Protein AF-A0A4Q3IA52-F1 (afdb_monomer)

Radius of gyration: 21.07 Å; Cα contacts (8 Å, |Δi|>4): 60; chains: 1; bounding box: 41×25×57 Å

Secondary structure (DSSP, 8-state):
--SBTHHHHHHHTS-SS-B-S---HHHHHHHH-HHHHHHHHHHHS-SSSS-SSS--TT---SGGG-

Foldseek 3Di:
DQQPPQVVCVVVVVDRRHHRDDPDVLVVCCVVPVPVSVVVVCVVPNPFPDDPVDDDPPGDYPVNVD

pLDDT: mean 95.18, std 9.37, range [46.66, 98.69]

Sequence (66 aa):
LLHRGYTGMINSGDGDKGTAACPYNFYAKWINDPEGTREMVEAMTRTTVGTDECPIDGIPNKSAHR

Solvent-accessible surface area (backbone atoms only — not comparable to full-atom values): 4086 Å² total; per-residue (Å²): 123,57,49,43,61,23,69,60,28,45,77,69,72,73,44,77,62,38,43,53,76,83,88,53,63,67,60,56,39,40,76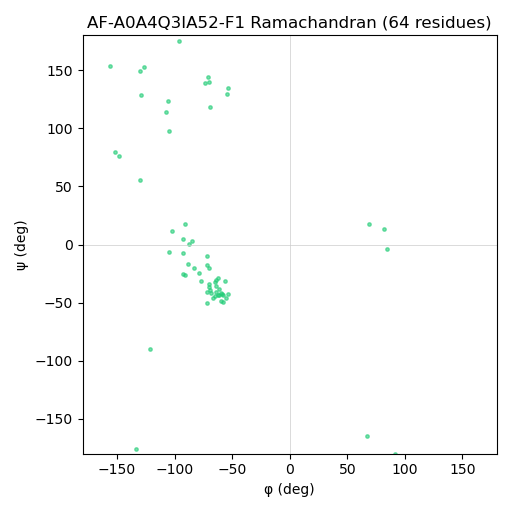,76,36,49,65,65,42,49,52,55,50,25,74,75,70,50,92,42,94,34,45,73,94,64,75,50,94,96,49,58,24,75,68,78,74,109

Structure (mmCIF, N/CA/C/O backbone):
data_AF-A0A4Q3IA52-F1
#
_entry.id   AF-A0A4Q3IA52-F1
#
loop_
_atom_site.group_PDB
_atom_site.id
_atom_site.type_symbol
_atom_site.label_atom_id
_atom_site.label_alt_id
_atom_site.label_comp_id
_atom_site.label_asym_id
_atom_site.label_entity_id
_atom_site.label_seq_id
_atom_site.pdbx_PDB_ins_code
_atom_site.Cartn_x
_atom_site.Cartn_y
_atom_site.Cartn_z
_atom_site.occupancy
_atom_site.B_iso_or_equiv
_atom_site.auth_seq_id
_atom_site.auth_comp_id
_atom_site.auth_asym_id
_atom_site.auth_atom_id
_atom_site.pdbx_PDB_model_num
ATOM 1 N N . LEU A 1 1 ? -14.495 -4.434 8.876 1.00 89.75 1 LEU A N 1
ATOM 2 C CA . LEU A 1 1 ? -13.085 -3.974 8.825 1.00 89.75 1 LEU A CA 1
ATOM 3 C C . LEU A 1 1 ? -12.791 -2.782 9.744 1.00 89.75 1 LEU A C 1
ATOM 5 O O . LEU A 1 1 ? -11.750 -2.799 10.380 1.00 89.75 1 LEU A O 1
ATOM 9 N N . LEU A 1 2 ? -13.665 -1.770 9.827 1.00 98.19 2 LEU A N 1
ATOM 10 C CA . LEU A 1 2 ? -13.394 -0.519 10.567 1.00 98.19 2 LEU A CA 1
ATOM 11 C C . LEU A 1 2 ? -13.871 -0.498 12.033 1.00 98.19 2 LEU A C 1
ATOM 13 O O . LEU A 1 2 ? -13.752 0.514 12.704 1.00 98.19 2 LEU A O 1
ATOM 17 N N . HIS A 1 3 ? -14.390 -1.618 12.528 1.00 98.31 3 HIS A N 1
ATOM 18 C CA . HIS A 1 3 ? -14.779 -1.803 13.927 1.00 98.31 3 HIS A CA 1
ATOM 19 C C . HIS A 1 3 ? -14.146 -3.113 14.416 1.00 98.31 3 HIS A C 1
ATOM 21 O O . HIS A 1 3 ? -14.839 -4.065 14.740 1.00 98.31 3 HIS A O 1
ATOM 27 N N . ARG A 1 4 ? -12.825 -3.291 14.310 1.00 98.56 4 ARG A N 1
ATOM 28 C CA . ARG A 1 4 ? -12.203 -4.572 14.712 1.00 98.56 4 ARG A CA 1
ATOM 29 C C . ARG A 1 4 ? -12.173 -4.688 16.232 1.00 98.56 4 ARG A C 1
ATOM 31 O O . ARG A 1 4 ? -11.866 -3.712 16.903 1.00 98.56 4 ARG A O 1
ATOM 38 N N . GLY A 1 5 ? -12.464 -5.877 16.755 1.00 98.19 5 GLY A N 1
ATOM 39 C CA . GLY A 1 5 ? -12.332 -6.173 18.184 1.00 98.19 5 GLY A CA 1
ATOM 40 C C . GLY A 1 5 ? -13.333 -5.467 19.105 1.00 98.19 5 GLY A C 1
ATOM 41 O O . GLY A 1 5 ? -13.075 -5.421 20.302 1.00 98.19 5 GLY A O 1
ATOM 42 N N . TYR A 1 6 ? -14.457 -4.941 18.592 1.00 98.38 6 TYR A N 1
ATOM 43 C CA . TYR A 1 6 ? -15.416 -4.170 19.402 1.00 98.38 6 TYR A CA 1
ATOM 44 C C . TYR A 1 6 ? -15.880 -4.924 20.659 1.00 98.38 6 TYR A C 1
ATOM 46 O O . TYR A 1 6 ? -15.886 -4.339 21.732 1.00 98.38 6 TYR A O 1
ATOM 54 N N . THR A 1 7 ? -16.176 -6.228 20.576 1.00 98.44 7 THR A N 1
ATOM 55 C CA . THR A 1 7 ? -16.591 -7.019 21.750 1.00 98.44 7 THR A CA 1
ATOM 56 C C . THR A 1 7 ? -15.510 -7.068 22.829 1.00 98.44 7 THR A C 1
ATOM 58 O O . THR A 1 7 ? -15.809 -6.911 24.007 1.00 98.44 7 THR A O 1
ATOM 61 N N . GLY A 1 8 ? -14.250 -7.273 22.434 1.00 98.31 8 GLY A N 1
ATOM 62 C CA . GLY A 1 8 ? -13.127 -7.300 23.369 1.00 98.31 8 GLY A CA 1
ATOM 63 C C . GLY A 1 8 ? -12.912 -5.939 24.023 1.00 98.31 8 GLY A C 1
ATOM 64 O O . GLY A 1 8 ? -12.782 -5.868 25.235 1.00 98.31 8 GLY A O 1
ATOM 65 N N . MET A 1 9 ? -12.965 -4.859 23.241 1.00 98.19 9 MET A N 1
ATOM 66 C CA . MET A 1 9 ? -12.817 -3.495 23.760 1.00 98.19 9 MET A CA 1
ATOM 67 C C . MET A 1 9 ? -13.946 -3.110 24.723 1.00 98.19 9 MET A C 1
ATOM 69 O O . MET A 1 9 ? -13.662 -2.561 25.783 1.00 98.19 9 MET A O 1
ATOM 73 N N . ILE A 1 10 ? -15.198 -3.481 24.423 1.00 98.56 10 ILE A N 1
ATOM 74 C CA . ILE A 1 10 ? -16.332 -3.292 25.343 1.00 98.56 10 ILE A CA 1
ATOM 75 C C . ILE A 1 10 ? -16.065 -4.016 26.665 1.00 98.56 10 ILE A C 1
ATOM 77 O O . ILE A 1 10 ? -16.178 -3.418 27.732 1.00 98.56 10 ILE A O 1
ATOM 81 N N . ASN A 1 11 ? -15.669 -5.288 26.596 1.00 98.50 11 ASN A N 1
ATOM 82 C CA . ASN A 1 11 ? -15.438 -6.112 27.782 1.00 98.50 11 ASN A CA 1
ATOM 83 C C . ASN A 1 11 ? -14.193 -5.690 28.583 1.00 98.50 11 ASN A C 1
ATOM 85 O O . ASN A 1 11 ? -14.104 -6.011 29.765 1.00 98.50 11 ASN A O 1
ATOM 89 N N . SER A 1 12 ? -13.262 -4.968 27.957 1.00 98.12 12 SER A N 1
ATOM 90 C CA . SER A 1 12 ? -12.067 -4.404 28.595 1.00 98.12 12 SER A CA 1
ATOM 91 C C . SER A 1 12 ? -12.255 -2.970 29.109 1.00 98.12 12 SER A C 1
ATOM 93 O O . SER A 1 12 ? -11.370 -2.460 29.787 1.00 98.12 12 SER A O 1
ATOM 95 N N . GLY A 1 13 ? -13.384 -2.311 28.819 1.00 97.88 13 GLY A N 1
ATOM 96 C CA . GLY A 1 13 ? -13.620 -0.910 29.196 1.00 97.88 13 GLY A CA 1
ATOM 97 C C . GLY A 1 13 ? -12.996 0.133 28.255 1.00 97.88 13 GLY A C 1
ATOM 98 O O . GLY A 1 13 ? -12.995 1.316 28.584 1.00 97.88 13 GLY A O 1
ATOM 99 N N . ASP A 1 14 ? -12.536 -0.272 27.067 1.00 97.00 14 ASP A N 1
ATOM 100 C CA . ASP A 1 14 ? -11.850 0.573 26.072 1.00 97.00 14 ASP A CA 1
ATOM 101 C C . ASP A 1 14 ? -12.813 1.229 25.051 1.00 97.00 14 ASP A C 1
ATOM 103 O O . ASP A 1 14 ? -12.408 1.675 23.974 1.00 97.00 14 ASP A O 1
ATOM 107 N N . GLY A 1 15 ? -14.111 1.287 25.367 1.00 96.94 15 GLY A N 1
ATOM 108 C CA . GLY A 1 15 ? -15.156 1.882 24.523 1.00 96.94 15 GLY A CA 1
ATOM 109 C C . GLY A 1 15 ? -15.846 0.909 23.554 1.00 96.94 15 GLY A C 1
ATOM 110 O O . GLY A 1 15 ? -15.560 -0.286 23.515 1.00 96.94 15 GLY A O 1
ATOM 111 N N . ASP A 1 16 ? -16.802 1.425 22.769 1.00 97.88 16 ASP A N 1
ATOM 112 C CA . ASP A 1 16 ? -17.777 0.624 22.005 1.00 97.88 16 ASP A CA 1
ATOM 113 C C . ASP A 1 16 ? -17.520 0.547 20.488 1.00 97.88 16 ASP A C 1
ATOM 115 O O . ASP A 1 16 ? -18.203 -0.191 19.776 1.00 97.88 16 ASP A O 1
ATOM 119 N N . LYS A 1 17 ? -16.546 1.302 19.963 1.00 98.38 17 LYS A N 1
ATOM 120 C CA . LYS A 1 17 ? -16.328 1.433 18.509 1.00 98.38 17 LYS A CA 1
ATOM 121 C C . LYS A 1 17 ? -15.405 0.377 17.905 1.00 98.38 17 LYS A C 1
ATOM 123 O O . LYS A 1 17 ? -15.405 0.190 16.689 1.00 98.38 17 LYS A O 1
ATOM 128 N N . GLY A 1 18 ? -14.614 -0.333 18.705 1.00 98.06 18 GLY A N 1
ATOM 129 C CA . GLY A 1 18 ? -13.526 -1.143 18.154 1.00 98.06 18 GLY A CA 1
ATOM 130 C C . GLY A 1 18 ? -12.421 -0.277 17.520 1.00 98.06 18 GLY A C 1
ATOM 131 O O . GLY A 1 18 ? -12.360 0.934 17.714 1.00 98.06 18 GLY A O 1
ATOM 132 N N . THR A 1 19 ? -11.542 -0.894 16.726 1.00 98.12 19 THR A N 1
ATOM 133 C CA . THR A 1 19 ? -10.431 -0.205 16.045 1.00 98.12 19 THR A CA 1
ATOM 134 C C . THR A 1 19 ? -10.688 -0.021 14.547 1.00 98.12 19 THR A C 1
ATOM 136 O O . THR A 1 19 ? -10.843 -1.005 13.812 1.00 98.12 19 THR A O 1
ATOM 139 N N . ALA A 1 20 ? -10.635 1.235 14.090 1.00 98.31 20 ALA A N 1
ATOM 140 C CA . ALA A 1 20 ? -10.750 1.610 12.677 1.00 98.31 20 ALA A CA 1
ATOM 141 C C . ALA A 1 20 ? -9.404 1.733 11.946 1.00 98.31 20 ALA A C 1
ATOM 143 O O . ALA A 1 20 ? -9.359 1.554 10.730 1.00 98.31 20 ALA A O 1
ATOM 144 N N . ALA A 1 21 ? -8.310 2.008 12.668 1.00 97.94 21 ALA A N 1
ATOM 145 C CA . ALA A 1 21 ? -6.982 2.187 12.079 1.00 97.94 21 ALA A CA 1
ATOM 146 C C . ALA A 1 21 ? -6.599 0.984 11.201 1.00 97.94 21 ALA A C 1
ATOM 148 O O . ALA A 1 21 ? -6.799 -0.165 11.606 1.00 97.94 21 ALA A O 1
ATOM 149 N N . CYS A 1 22 ? -6.065 1.226 10.002 1.00 98.19 22 CYS A N 1
ATOM 150 C CA . CYS A 1 22 ? -5.621 0.152 9.117 1.00 98.19 22 CYS A CA 1
ATOM 151 C C . CYS A 1 22 ? -4.376 -0.520 9.721 1.00 98.19 22 CYS A C 1
ATOM 153 O O . CYS A 1 22 ? -3.357 0.147 9.879 1.00 98.19 22 CYS A O 1
ATOM 155 N N . PRO A 1 23 ? -4.418 -1.823 10.053 1.00 98.06 23 PRO A N 1
ATOM 156 C CA . PRO A 1 23 ? -3.289 -2.507 10.684 1.00 98.06 23 PRO A CA 1
ATOM 157 C C . PRO A 1 23 ? -2.262 -3.021 9.660 1.00 98.06 23 PRO A C 1
ATOM 159 O O . PRO A 1 23 ? -1.326 -3.730 10.017 1.00 98.06 23 PRO A O 1
ATOM 162 N N . TYR A 1 24 ? -2.476 -2.750 8.373 1.00 98.19 24 TYR A N 1
ATOM 163 C CA . TYR A 1 24 ? -1.738 -3.367 7.283 1.00 98.19 24 TYR A CA 1
ATOM 164 C C . TYR A 1 24 ? -0.732 -2.374 6.699 1.00 98.19 24 TYR A C 1
ATOM 166 O O . TYR A 1 24 ? -1.067 -1.553 5.843 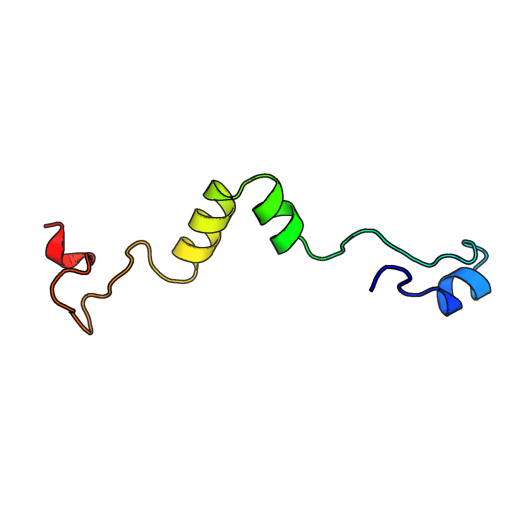1.00 98.19 24 TYR A O 1
ATOM 174 N N . ASN A 1 25 ? 0.521 -2.488 7.140 1.00 97.94 25 ASN A N 1
ATOM 175 C CA . ASN A 1 25 ? 1.593 -1.557 6.776 1.00 97.94 25 ASN A CA 1
ATOM 176 C C . ASN A 1 25 ? 1.817 -1.427 5.267 1.00 97.94 25 ASN A C 1
ATOM 178 O O . ASN A 1 25 ? 2.181 -0.349 4.814 1.00 97.94 25 ASN A O 1
ATOM 182 N N . PHE A 1 26 ? 1.579 -2.486 4.486 1.00 98.44 26 PHE A N 1
ATOM 183 C CA . PHE A 1 26 ? 1.696 -2.425 3.028 1.00 98.44 26 PHE A CA 1
ATOM 184 C C . PHE A 1 26 ? 0.827 -1.311 2.425 1.00 98.44 26 PHE A C 1
ATOM 186 O O . PHE A 1 26 ? 1.328 -0.517 1.640 1.00 98.44 26 PHE A O 1
ATOM 193 N N . TYR A 1 27 ? -0.437 -1.185 2.844 1.00 98.38 27 TYR A N 1
ATOM 194 C CA . TYR A 1 27 ? -1.326 -0.145 2.316 1.00 98.38 27 TYR A CA 1
ATOM 195 C C . TYR A 1 27 ? -0.919 1.248 2.792 1.00 98.38 27 TYR A C 1
ATOM 197 O O . TYR A 1 27 ? -0.989 2.199 2.023 1.00 98.38 27 TYR A O 1
ATOM 205 N N . ALA A 1 28 ? -0.453 1.374 4.037 1.00 98.25 28 ALA A N 1
ATOM 206 C CA . ALA A 1 28 ? 0.072 2.642 4.531 1.00 98.25 28 ALA A CA 1
ATOM 207 C C . ALA A 1 28 ? 1.311 3.083 3.735 1.00 98.25 28 ALA A C 1
ATOM 209 O O . ALA A 1 28 ? 1.407 4.249 3.363 1.00 98.25 28 ALA A O 1
ATOM 210 N N . LYS A 1 29 ? 2.233 2.161 3.435 1.00 98.44 29 LYS A N 1
ATOM 211 C CA . LYS A 1 29 ? 3.406 2.445 2.603 1.00 98.44 29 LYS A CA 1
ATOM 212 C C . LYS A 1 29 ? 3.011 2.766 1.168 1.00 98.44 29 LYS A C 1
ATOM 214 O O . LYS A 1 29 ? 3.443 3.785 0.666 1.00 98.44 29 LYS A O 1
ATOM 219 N N . TRP A 1 30 ? 2.121 1.991 0.554 1.00 98.56 30 TRP A N 1
ATOM 220 C CA . TRP A 1 30 ? 1.679 2.249 -0.816 1.00 98.56 30 TRP A CA 1
ATOM 221 C C . TRP A 1 30 ? 1.042 3.636 -0.980 1.00 98.56 30 TRP A C 1
ATOM 223 O O . TRP A 1 30 ? 1.341 4.339 -1.940 1.00 98.56 30 TRP A O 1
ATOM 233 N N . ILE A 1 31 ? 0.197 4.047 -0.029 1.00 98.44 31 ILE A N 1
ATOM 234 C CA . ILE A 1 31 ? -0.474 5.353 -0.069 1.00 98.44 31 ILE A CA 1
ATOM 235 C C . ILE A 1 31 ? 0.520 6.508 0.121 1.00 98.44 31 ILE A C 1
ATOM 237 O O . ILE A 1 31 ? 0.394 7.525 -0.554 1.00 98.44 31 ILE A O 1
ATOM 241 N N . ASN A 1 32 ? 1.478 6.375 1.046 1.00 98.62 32 ASN A N 1
ATOM 242 C CA . ASN A 1 32 ? 2.384 7.473 1.409 1.00 98.62 32 ASN A CA 1
ATOM 243 C C . ASN A 1 32 ? 3.685 7.507 0.589 1.00 98.62 32 ASN A C 1
ATOM 245 O O . ASN A 1 32 ? 4.283 8.567 0.448 1.00 98.62 32 ASN A O 1
ATOM 249 N N . ASP A 1 33 ? 4.128 6.359 0.082 1.00 98.69 33 ASP A N 1
ATOM 250 C CA . ASP A 1 33 ? 5.367 6.160 -0.670 1.00 98.69 33 ASP A CA 1
ATOM 251 C C . ASP A 1 33 ? 5.190 5.027 -1.706 1.00 98.69 33 ASP A C 1
ATOM 253 O O . ASP A 1 33 ? 5.613 3.878 -1.502 1.00 98.69 33 ASP A O 1
ATOM 257 N N . PRO A 1 34 ? 4.498 5.312 -2.823 1.00 98.56 34 PRO A N 1
ATOM 258 C CA . PRO A 1 34 ? 4.254 4.317 -3.860 1.00 98.56 34 PRO A CA 1
ATOM 259 C C . PRO A 1 34 ? 5.546 3.847 -4.540 1.00 98.56 34 PRO A C 1
ATOM 261 O O . PRO A 1 34 ? 5.635 2.676 -4.906 1.00 98.56 34 PRO A O 1
ATOM 264 N N . GLU A 1 35 ? 6.547 4.721 -4.666 1.00 98.62 35 GLU A N 1
ATOM 265 C CA . GLU A 1 35 ? 7.827 4.412 -5.308 1.00 98.62 35 GLU A CA 1
ATOM 266 C C . GLU A 1 35 ? 8.677 3.475 -4.451 1.00 98.62 35 GLU A C 1
ATOM 268 O O . GLU A 1 35 ? 9.037 2.391 -4.910 1.00 98.62 35 GLU A O 1
ATOM 273 N N . GLY A 1 36 ? 8.868 3.786 -3.166 1.00 98.38 36 GLY A N 1
ATOM 274 C CA . GLY A 1 36 ? 9.527 2.860 -2.245 1.00 98.38 36 GLY A CA 1
ATOM 275 C C . GLY A 1 36 ? 8.748 1.550 -2.083 1.00 98.38 36 GLY A C 1
ATOM 276 O O . GLY A 1 36 ? 9.329 0.481 -1.885 1.00 98.38 36 GLY A O 1
ATOM 277 N N . THR A 1 37 ? 7.419 1.582 -2.234 1.00 98.62 37 THR A N 1
ATOM 278 C CA . THR A 1 37 ? 6.612 0.353 -2.249 1.00 98.62 37 THR A CA 1
ATOM 279 C C . THR A 1 37 ? 6.841 -0.490 -3.498 1.00 98.62 37 THR A C 1
ATOM 281 O O . THR A 1 37 ? 6.942 -1.714 -3.377 1.00 98.62 37 THR A O 1
ATOM 284 N N . ARG A 1 38 ? 6.986 0.134 -4.672 1.00 98.69 38 ARG A N 1
ATOM 285 C CA . ARG A 1 38 ? 7.398 -0.550 -5.903 1.00 98.69 38 ARG A CA 1
ATOM 286 C C . ARG A 1 38 ? 8.775 -1.189 -5.730 1.00 98.69 38 ARG A C 1
ATOM 288 O O . ARG A 1 38 ? 8.898 -2.384 -5.975 1.00 98.69 38 ARG A O 1
ATOM 295 N N . GLU A 1 39 ? 9.754 -0.452 -5.209 1.00 98.56 39 GLU A N 1
ATOM 296 C CA . GLU A 1 39 ? 11.110 -0.962 -4.956 1.00 98.56 39 GLU A CA 1
ATOM 297 C C . GLU A 1 39 ? 11.121 -2.1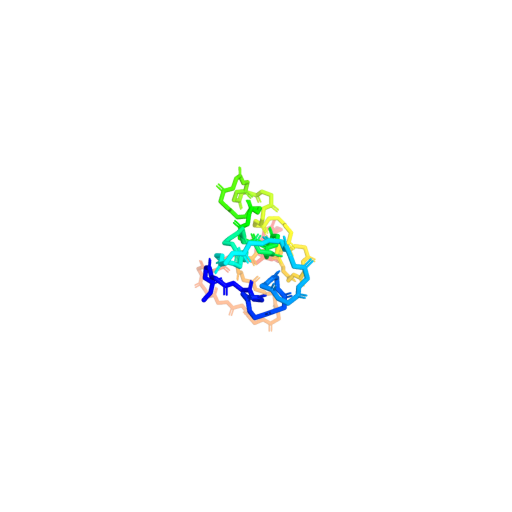76 -4.012 1.00 98.56 39 GLU A C 1
ATOM 299 O O . GLU A 1 39 ? 11.785 -3.175 -4.291 1.00 98.56 39 GLU A O 1
ATOM 304 N N . MET A 1 40 ? 10.342 -2.151 -2.921 1.00 98.38 40 MET A N 1
ATOM 305 C CA . MET A 1 40 ? 10.218 -3.305 -2.016 1.00 98.38 40 MET A CA 1
ATOM 306 C C . MET A 1 40 ? 9.671 -4.549 -2.732 1.00 98.38 40 MET A C 1
ATOM 308 O O . MET A 1 40 ? 10.146 -5.659 -2.490 1.00 98.38 40 MET A O 1
ATOM 312 N N . VAL A 1 41 ? 8.665 -4.382 -3.596 1.00 98.50 41 VAL A N 1
ATOM 313 C CA . VAL A 1 41 ? 8.071 -5.502 -4.342 1.00 98.50 41 VAL A CA 1
ATOM 314 C C . VAL A 1 41 ? 9.032 -6.006 -5.420 1.00 98.50 41 VAL A C 1
ATOM 316 O O . VAL A 1 41 ? 9.179 -7.219 -5.578 1.00 98.50 41 VAL A O 1
ATOM 319 N N . GLU A 1 42 ? 9.730 -5.115 -6.124 1.00 98.38 42 GLU A N 1
ATOM 320 C CA . GLU A 1 42 ? 10.762 -5.479 -7.103 1.00 98.38 42 GLU A CA 1
ATOM 321 C C . GLU A 1 42 ? 11.925 -6.238 -6.450 1.00 98.38 42 GLU A C 1
ATOM 323 O O . GLU A 1 42 ? 12.391 -7.235 -7.003 1.00 98.38 42 GLU A O 1
ATOM 328 N N . ALA A 1 43 ? 12.334 -5.856 -5.235 1.00 98.00 43 ALA A N 1
ATOM 329 C CA . ALA A 1 43 ? 13.359 -6.564 -4.465 1.00 98.00 43 ALA A CA 1
ATOM 330 C C . ALA A 1 43 ? 12.943 -7.994 -4.065 1.00 98.00 43 ALA A C 1
ATOM 332 O O . ALA A 1 43 ? 13.796 -8.873 -3.948 1.00 98.00 43 ALA A O 1
ATOM 333 N N . MET A 1 44 ? 11.644 -8.244 -3.869 1.00 98.00 44 MET A N 1
ATOM 334 C CA . MET A 1 44 ? 11.105 -9.587 -3.606 1.00 98.00 44 MET A CA 1
ATOM 335 C C . MET A 1 44 ? 10.879 -10.408 -4.879 1.00 98.00 44 MET A C 1
ATOM 337 O O . MET A 1 44 ? 10.735 -11.627 -4.803 1.00 98.00 44 MET A O 1
ATOM 341 N N . THR A 1 45 ? 10.780 -9.747 -6.033 1.00 97.31 45 THR A N 1
ATOM 342 C CA . THR A 1 45 ? 10.380 -10.372 -7.295 1.00 97.31 45 THR A CA 1
ATOM 343 C C . THR A 1 45 ? 11.466 -10.201 -8.352 1.00 97.31 45 THR A C 1
ATOM 345 O O . THR A 1 45 ? 12.334 -11.059 -8.494 1.00 97.31 45 THR A O 1
ATOM 348 N N . ARG A 1 46 ? 11.417 -9.113 -9.120 1.00 96.88 46 ARG A N 1
ATOM 349 C CA . ARG A 1 46 ? 12.394 -8.748 -10.146 1.00 96.88 46 ARG A CA 1
ATOM 350 C C . ARG A 1 46 ? 12.360 -7.242 -10.394 1.00 96.88 46 ARG A C 1
ATOM 352 O O . ARG A 1 46 ? 11.319 -6.615 -10.258 1.00 96.88 46 ARG A O 1
ATOM 359 N N . THR A 1 47 ? 13.487 -6.703 -10.848 1.00 96.31 47 THR A N 1
ATOM 360 C CA . THR A 1 47 ? 13.693 -5.274 -11.156 1.00 96.31 47 THR A CA 1
ATOM 361 C C . THR A 1 47 ? 13.290 -4.881 -12.581 1.00 96.31 47 THR A C 1
ATOM 363 O O . THR A 1 47 ? 13.502 -3.750 -12.999 1.00 96.31 47 THR A O 1
ATOM 366 N N . THR A 1 48 ? 12.805 -5.827 -13.386 1.00 96.44 48 THR A N 1
ATOM 367 C CA . THR A 1 48 ? 12.394 -5.601 -14.777 1.00 96.44 48 THR A CA 1
ATOM 368 C C . THR A 1 48 ? 11.011 -6.181 -15.003 1.00 96.44 48 THR A C 1
ATOM 370 O O . THR A 1 48 ? 10.643 -7.193 -14.410 1.00 96.44 48 THR A O 1
ATOM 373 N N . VAL A 1 49 ? 10.236 -5.583 -15.904 1.00 96.94 49 VAL A N 1
ATOM 374 C CA . VAL A 1 49 ? 8.888 -6.080 -16.215 1.00 96.94 49 VAL A CA 1
ATOM 375 C C . VAL A 1 49 ? 8.914 -7.482 -16.838 1.00 96.94 49 VAL A C 1
ATOM 377 O O . VAL A 1 49 ? 8.059 -8.302 -16.498 1.00 96.94 49 VAL A O 1
ATOM 380 N N . GLY A 1 50 ? 9.922 -7.799 -17.658 1.00 96.81 50 GLY A N 1
ATOM 381 C CA . GLY A 1 50 ? 10.175 -9.128 -18.220 1.00 96.81 50 GLY A CA 1
ATOM 382 C C . GLY A 1 50 ? 11.193 -9.959 -17.434 1.00 96.81 50 GLY A C 1
ATOM 383 O O . GLY A 1 50 ? 11.821 -9.481 -16.488 1.00 96.81 50 GLY A O 1
ATOM 384 N N . THR A 1 51 ? 11.365 -11.212 -17.858 1.00 96.06 51 THR A N 1
ATOM 385 C CA . THR A 1 51 ? 12.389 -12.153 -17.375 1.00 96.06 51 THR A CA 1
ATOM 386 C C . THR A 1 51 ? 13.181 -12.714 -18.557 1.00 96.06 51 THR A C 1
ATOM 388 O O . THR A 1 51 ? 12.668 -12.785 -19.674 1.00 96.06 51 THR A O 1
ATOM 391 N N . ASP A 1 52 ? 14.431 -13.101 -18.321 1.00 94.81 52 ASP A N 1
ATOM 392 C CA . ASP A 1 52 ? 15.309 -13.668 -19.351 1.00 94.81 52 ASP A CA 1
ATOM 393 C C . ASP A 1 52 ? 14.986 -15.147 -19.620 1.00 94.81 52 ASP A C 1
ATOM 395 O O . ASP A 1 52 ? 15.232 -15.653 -20.710 1.00 94.81 52 ASP A O 1
ATOM 399 N N . GLU A 1 53 ? 14.386 -15.836 -18.645 1.00 96.06 53 GLU A N 1
ATOM 400 C CA . GLU A 1 53 ? 14.018 -17.257 -18.746 1.00 96.06 53 GLU A CA 1
ATOM 401 C C . GLU A 1 53 ? 12.833 -17.503 -19.697 1.00 96.06 53 GLU A C 1
ATOM 403 O O . GLU A 1 53 ? 12.601 -18.628 -20.135 1.00 96.06 53 GLU A O 1
ATOM 408 N N . CYS A 1 54 ? 12.071 -16.453 -20.021 1.00 96.69 54 CYS A N 1
ATOM 409 C CA . CYS A 1 54 ? 10.924 -16.499 -20.924 1.00 96.69 54 CYS A CA 1
ATOM 410 C C . CYS A 1 54 ? 10.747 -15.125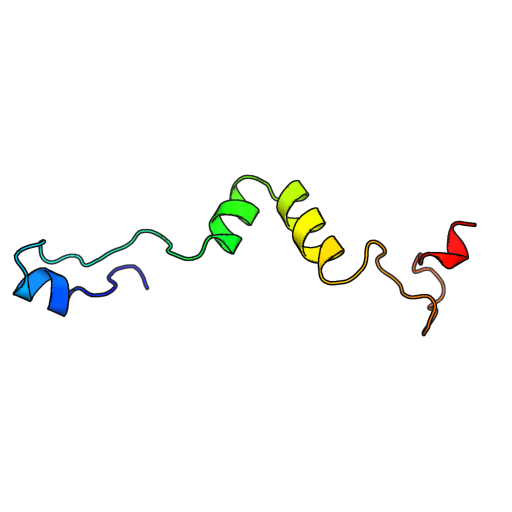 -21.607 1.00 96.69 54 CYS A C 1
ATOM 412 O O . CYS A 1 54 ? 9.941 -14.309 -21.148 1.00 96.69 54 CYS A O 1
ATOM 414 N N . PRO A 1 55 ? 11.543 -14.821 -22.652 1.00 95.81 55 PRO A N 1
ATOM 415 C CA . PRO A 1 55 ? 11.501 -13.526 -23.322 1.00 95.81 55 PRO A CA 1
ATOM 416 C C . PRO A 1 55 ? 10.212 -13.350 -24.135 1.00 95.81 55 PRO A C 1
ATOM 418 O O . PRO A 1 55 ? 9.708 -14.292 -24.745 1.00 95.81 5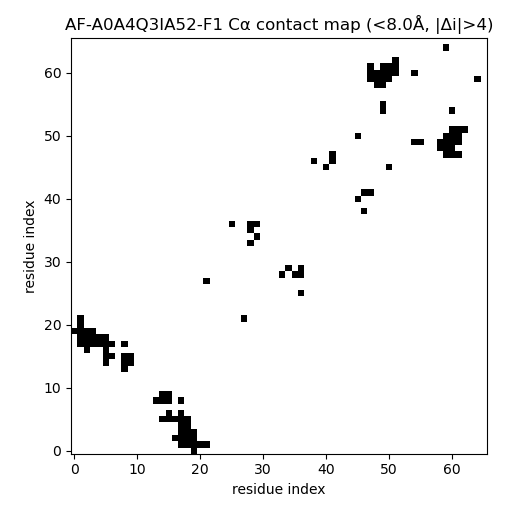5 PRO A O 1
ATOM 421 N N . ILE A 1 56 ? 9.701 -12.118 -24.153 1.00 96.44 56 ILE A N 1
ATOM 422 C CA . ILE A 1 56 ? 8.538 -11.700 -24.942 1.00 96.44 56 ILE A CA 1
ATOM 423 C C . ILE A 1 56 ? 8.933 -10.440 -25.711 1.00 96.44 56 ILE A C 1
ATOM 425 O O . ILE A 1 56 ? 9.410 -9.475 -25.108 1.00 96.44 56 ILE A O 1
ATOM 429 N N . ASP A 1 57 ? 8.710 -10.438 -27.023 1.00 95.19 57 ASP A N 1
ATOM 430 C CA . ASP A 1 57 ? 8.996 -9.285 -27.876 1.00 95.19 57 ASP A CA 1
ATOM 431 C C . ASP A 1 57 ? 8.293 -8.021 -27.354 1.00 95.19 57 ASP A C 1
ATOM 433 O O . ASP A 1 57 ? 7.094 -8.013 -27.071 1.00 95.19 57 ASP A O 1
ATOM 437 N N . GLY A 1 58 ? 9.060 -6.938 -27.209 1.00 94.81 58 GLY A N 1
ATOM 438 C CA . GLY A 1 58 ? 8.575 -5.654 -26.696 1.00 94.81 58 GLY A CA 1
ATOM 439 C C . GLY A 1 58 ? 8.554 -5.511 -25.168 1.00 94.81 58 GLY A C 1
ATOM 440 O O . GLY A 1 58 ? 8.262 -4.417 -24.686 1.00 94.81 58 GLY A O 1
ATOM 441 N N . ILE A 1 59 ? 8.895 -6.551 -24.395 1.00 95.94 59 ILE A N 1
ATOM 442 C CA . ILE A 1 59 ? 8.955 -6.487 -22.926 1.00 95.94 59 ILE A CA 1
ATOM 443 C C . ILE A 1 59 ? 10.418 -6.504 -22.447 1.00 95.94 59 ILE A C 1
ATOM 445 O O . ILE A 1 59 ? 11.092 -7.525 -22.595 1.00 95.94 59 ILE A O 1
ATOM 449 N N . PRO A 1 60 ? 10.931 -5.418 -21.833 1.00 95.75 60 PRO A N 1
ATOM 450 C CA . PRO A 1 60 ? 12.327 -5.358 -21.412 1.00 95.75 60 PRO A CA 1
ATOM 451 C C . PRO A 1 60 ? 12.622 -6.285 -20.225 1.00 95.75 60 PRO A C 1
ATOM 453 O O . PRO A 1 60 ? 11.850 -6.384 -19.264 1.00 95.75 60 PRO A O 1
ATOM 456 N N . ASN A 1 61 ? 13.782 -6.935 -20.289 1.00 95.88 61 ASN A N 1
ATOM 457 C CA . ASN A 1 61 ? 14.344 -7.815 -19.266 1.00 95.88 61 ASN A CA 1
ATOM 458 C C . ASN A 1 61 ? 15.834 -7.481 -19.034 1.00 95.88 61 ASN A C 1
ATOM 460 O O . ASN A 1 61 ? 16.346 -6.499 -19.577 1.00 95.88 61 ASN A O 1
ATOM 464 N N . LYS 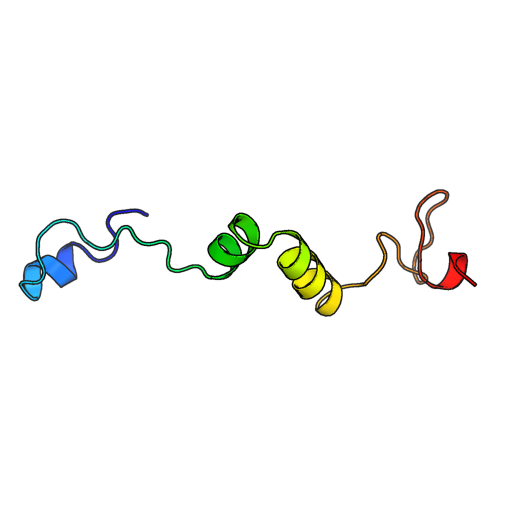A 1 62 ? 16.535 -8.248 -18.191 1.00 89.75 62 LYS A N 1
ATOM 465 C CA . LYS A 1 62 ? 17.921 -7.928 -17.806 1.00 89.75 62 LYS A CA 1
ATOM 466 C C . LYS A 1 62 ? 18.901 -8.135 -18.962 1.00 89.75 62 LYS A C 1
ATOM 468 O O . LYS A 1 62 ? 19.865 -7.379 -19.069 1.00 89.75 62 LYS A O 1
ATOM 473 N N . SER A 1 63 ? 18.655 -9.121 -19.821 1.00 77.94 63 SER A N 1
ATOM 474 C CA . SER A 1 63 ? 19.507 -9.419 -20.977 1.00 77.94 63 SER A CA 1
ATOM 475 C C . SER A 1 63 ? 19.305 -8.447 -22.146 1.00 77.94 63 SER A C 1
ATOM 477 O O . SER A 1 63 ? 20.266 -8.143 -22.843 1.00 77.94 63 SER A O 1
ATOM 479 N N . ALA A 1 64 ? 18.098 -7.900 -22.330 1.00 65.12 64 ALA A N 1
ATOM 480 C CA . ALA A 1 64 ? 17.784 -6.912 -23.371 1.00 65.12 64 ALA A CA 1
ATOM 481 C C . ALA A 1 64 ? 18.379 -5.511 -23.111 1.00 65.12 64 ALA A C 1
ATOM 483 O O . ALA A 1 64 ? 18.330 -4.651 -23.987 1.00 65.12 64 ALA A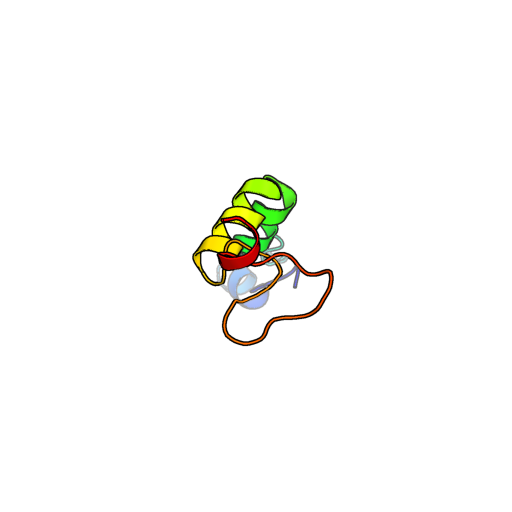 O 1
ATOM 484 N N . HIS A 1 65 ? 18.924 -5.273 -21.913 1.00 53.44 65 HIS A N 1
ATOM 485 C CA . HIS A 1 65 ? 19.577 -4.020 -21.517 1.00 53.44 65 HIS A CA 1
ATOM 486 C C . HIS A 1 65 ? 21.119 -4.088 -21.519 1.00 53.44 65 HIS A C 1
ATOM 488 O O . HIS A 1 65 ? 21.755 -3.172 -20.992 1.00 53.44 65 HIS A O 1
ATOM 494 N N . ARG A 1 66 ? 21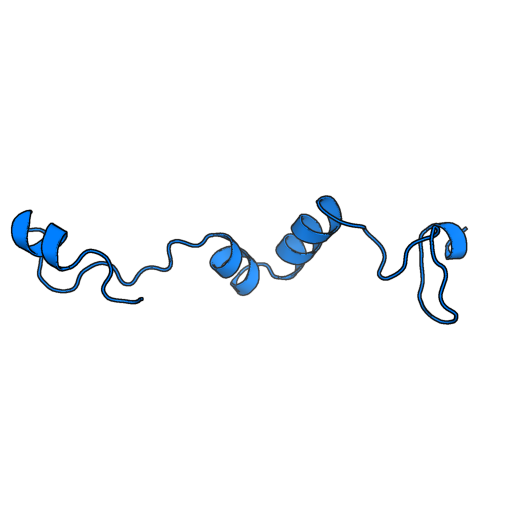.728 -5.142 -22.082 1.00 46.66 66 ARG A N 1
ATOM 495 C CA . ARG A 1 66 ? 23.184 -5.229 -22.300 1.00 46.66 66 ARG A CA 1
ATOM 496 C C . ARG A 1 66 ? 23.584 -4.908 -23.731 1.00 46.66 66 ARG A C 1
ATOM 498 O O . ARG A 1 66 ? 22.849 -5.320 -24.652 1.00 46.66 66 ARG A O 1
#

Mean predicted aligned error: 4.11 Å

Nearest PDB structures (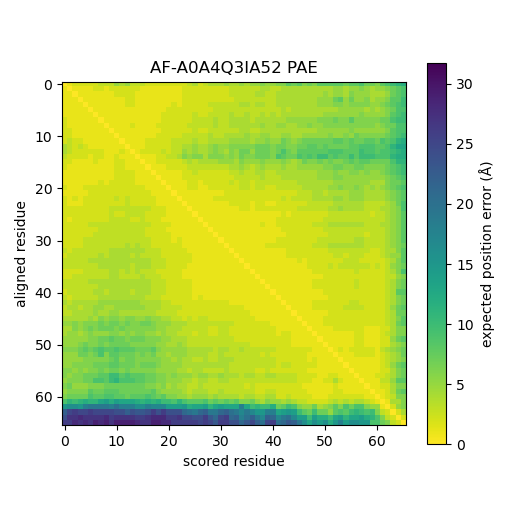foldseek):
  2plq-assembly1_A  TM=9.956E-01  e=1.606E-08  Aeribacillus pallidus
  4gyl-assembly1_A  TM=9.969E-01  e=2.113E-08  Bacillus sp. (in: firmicutes)
  4lf0-assembly1_A  TM=9.957E-01  e=2.424E-08  Bacillus sp. (in: firmicutes)
  2uxy-assembly1_A  TM=9.835E-01  e=6.087E-07  Pseudomonas aeruginosa